Protein AF-A0A2A2M2A6-F1 (afdb_monomer)

Nearest PDB structures (foldseek):
  1gph-assembly1_1  TM=9.384E-01  e=1.652E-07  Bacillus subtilis
  1ao0-assembly1_A  TM=9.357E-01  e=1.743E-06  Bacillus subtilis
  1xfg-assembly1_A  TM=8.431E-01  e=1.504E-04  Escherichia coli
  3ooj-assembly1_B  TM=8.470E-01  e=9.532E-04  Escherichia coli
  3ooj-assembly1_D  TM=8.466E-01  e=1.230E-03  Escherichia coli

pLDDT: mean 78.0, std 22.17, range [30.95, 98.56]

Mean predicted aligned error: 13.85 Å

InterPro domains:
  IPR017932 Glutamine amidotransferase type 2 domain [PS51278] (42-134)
  IPR029055 Nucleophile aminohydrolases, N-terminal [G3DSA:3.60.20.10] (42-131)
  IPR029055 Nucleophile aminohydrolases, N-terminal [SSF56235] (42-133)

Sequence (134 aa):
MRDKAGLRSYMATRRHVSPLPMLTTNPFETTTEDGDTLREECGVFGVSGSDSAAALVALGLHALQHRGQEAAGISSFDGTLFHTHRAMGHVAGNFDRDDVIRALPGTTAVGHVRYSTTGETALRNVQPLCAANW

Structure (mmCIF, N/CA/C/O backbone):
data_AF-A0A2A2M2A6-F1
#
_entry.id   AF-A0A2A2M2A6-F1
#
loop_
_atom_site.group_PDB
_atom_site.id
_atom_site.type_symbol
_atom_site.label_atom_id
_atom_site.label_alt_id
_atom_site.label_comp_id
_atom_site.label_asym_id
_atom_site.label_entity_id
_atom_site.label_seq_id
_atom_site.pdbx_PDB_ins_code
_atom_site.Cartn_x
_atom_site.Cartn_y
_atom_site.Cartn_z
_atom_site.occupancy
_atom_site.B_iso_or_equiv
_atom_site.auth_seq_id
_atom_site.auth_comp_id
_atom_site.auth_asym_id
_atom_site.auth_atom_id
_atom_site.pdbx_PDB_model_num
ATOM 1 N N . MET A 1 1 ? 84.876 -5.612 29.811 1.00 35.03 1 MET A N 1
ATOM 2 C CA . MET A 1 1 ? 85.612 -4.514 30.470 1.00 35.03 1 MET A CA 1
ATOM 3 C C . MET A 1 1 ? 85.414 -3.260 29.615 1.00 35.03 1 MET A C 1
ATOM 5 O O . MET A 1 1 ? 86.032 -3.197 28.568 1.00 35.03 1 MET A O 1
ATOM 9 N N . ARG A 1 2 ? 84.508 -2.360 30.052 1.00 31.31 2 ARG A N 1
ATOM 10 C CA . ARG A 1 2 ? 84.298 -0.932 29.674 1.00 31.31 2 ARG A CA 1
ATOM 11 C C . ARG A 1 2 ? 84.033 -0.612 28.188 1.00 31.31 2 ARG A C 1
ATOM 13 O O . ARG A 1 2 ? 84.891 -0.817 27.348 1.00 31.31 2 ARG A O 1
ATOM 20 N N . ASP A 1 3 ? 82.801 -0.273 27.803 1.00 33.78 3 ASP A N 1
ATOM 21 C CA . ASP A 1 3 ? 82.082 1.022 27.922 1.00 33.78 3 ASP A CA 1
ATOM 22 C C . ASP A 1 3 ? 82.331 1.960 26.731 1.00 33.78 3 ASP A C 1
ATOM 24 O O . ASP A 1 3 ? 83.456 2.407 26.518 1.00 33.78 3 ASP A O 1
ATOM 28 N N . LYS A 1 4 ? 81.248 2.343 26.036 1.00 34.94 4 LYS A N 1
ATOM 29 C CA . LYS A 1 4 ? 80.825 3.751 25.896 1.00 34.94 4 LYS A CA 1
ATOM 30 C C . LYS A 1 4 ? 79.454 3.860 25.220 1.00 34.94 4 LYS A C 1
ATOM 32 O O . LYS A 1 4 ? 79.278 3.519 24.055 1.00 34.94 4 LYS A O 1
ATOM 37 N N . ALA A 1 5 ? 78.501 4.377 25.990 1.00 36.19 5 ALA A N 1
ATOM 38 C CA . ALA A 1 5 ? 77.225 4.897 25.526 1.00 36.19 5 ALA A CA 1
ATOM 39 C C . ALA A 1 5 ? 77.431 6.168 24.681 1.00 36.19 5 ALA A C 1
ATOM 41 O O . ALA A 1 5 ? 78.269 7.008 25.015 1.00 36.19 5 ALA A O 1
ATOM 42 N N . GLY A 1 6 ? 76.636 6.321 23.619 1.00 32.16 6 GLY A N 1
ATOM 43 C CA . GLY A 1 6 ? 76.654 7.478 22.727 1.00 32.16 6 GLY A CA 1
ATOM 44 C C . GLY A 1 6 ? 75.270 7.766 22.144 1.00 32.16 6 GLY A C 1
ATOM 45 O O . GLY A 1 6 ? 74.834 7.103 21.217 1.00 32.16 6 GLY A O 1
ATOM 46 N N . LEU A 1 7 ? 74.621 8.762 22.749 1.00 33.09 7 LEU A N 1
ATOM 47 C CA . LEU A 1 7 ? 73.655 9.730 22.218 1.00 33.09 7 LEU A CA 1
ATOM 48 C C . LEU A 1 7 ? 72.420 9.298 21.394 1.00 33.09 7 LEU A C 1
ATOM 50 O O . LEU A 1 7 ? 72.472 8.841 20.259 1.00 33.09 7 LEU A O 1
ATOM 54 N N . ARG A 1 8 ? 71.274 9.656 21.982 1.00 36.81 8 ARG A N 1
ATOM 55 C CA . ARG A 1 8 ? 69.936 9.790 21.401 1.00 36.81 8 ARG A CA 1
ATOM 56 C C . ARG A 1 8 ? 69.907 10.780 20.230 1.00 36.81 8 ARG A C 1
ATOM 58 O O . ARG A 1 8 ? 70.356 11.907 20.397 1.00 36.81 8 ARG A O 1
ATOM 65 N N . SER A 1 9 ? 69.233 10.409 19.142 1.00 36.75 9 SER A N 1
ATOM 66 C CA . SER A 1 9 ? 68.159 11.192 18.502 1.00 36.75 9 SER A CA 1
ATOM 67 C C . SER A 1 9 ? 67.703 10.459 17.238 1.00 36.75 9 SER A C 1
ATOM 69 O O . SER A 1 9 ? 68.451 10.386 16.271 1.00 36.75 9 SER A O 1
ATOM 71 N N . TYR A 1 10 ? 66.485 9.918 17.231 1.00 30.95 10 TYR A N 1
ATOM 72 C CA . TYR A 1 10 ? 65.761 9.674 15.985 1.00 30.95 10 TYR A CA 1
ATOM 73 C C . TYR A 1 10 ? 64.289 9.993 16.229 1.00 30.95 10 TYR A C 1
ATOM 75 O O . TYR A 1 10 ? 63.614 9.360 17.040 1.00 30.95 10 TYR A O 1
ATOM 83 N N . MET A 1 11 ? 63.838 11.060 15.574 1.00 43.41 11 MET A N 1
ATOM 84 C CA . MET A 1 11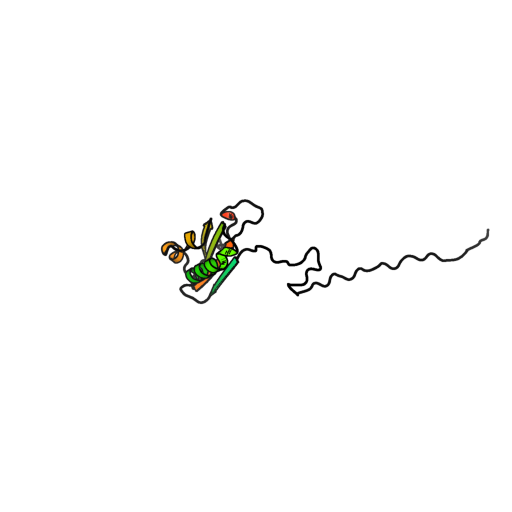 ? 62.448 11.485 15.507 1.00 43.41 11 MET A CA 1
ATOM 85 C C . MET A 1 11 ? 61.594 10.349 14.932 1.00 43.41 11 MET A C 1
ATOM 87 O O . MET A 1 11 ? 61.790 9.954 13.786 1.00 43.41 11 MET A O 1
ATOM 91 N N . ALA A 1 12 ? 60.620 9.862 15.700 1.00 39.38 12 ALA A N 1
ATOM 92 C CA . ALA A 1 12 ? 59.537 9.029 15.189 1.00 39.38 12 ALA A CA 1
ATOM 93 C C . ALA A 1 12 ? 58.269 9.890 15.083 1.00 39.38 12 ALA A C 1
ATOM 95 O O . ALA A 1 12 ? 57.620 10.219 16.074 1.00 39.38 12 ALA A O 1
ATOM 96 N N . THR A 1 13 ? 58.036 10.338 13.851 1.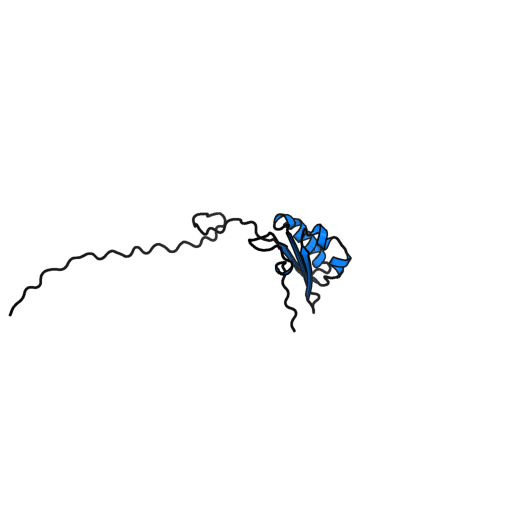00 39.72 13 THR A N 1
ATOM 97 C CA . THR A 1 13 ? 56.789 10.793 13.216 1.00 39.72 13 THR A CA 1
ATOM 98 C C . THR A 1 13 ? 55.522 10.842 14.085 1.00 39.72 13 THR A C 1
ATOM 100 O O . THR A 1 13 ? 54.967 9.825 14.501 1.00 39.72 13 THR A O 1
ATOM 103 N N . ARG A 1 14 ? 54.985 12.062 14.259 1.00 41.59 14 ARG A N 1
ATOM 104 C CA . ARG A 1 14 ? 53.599 12.293 14.693 1.00 41.59 14 ARG A CA 1
ATOM 105 C C . ARG A 1 14 ? 52.665 11.520 13.758 1.00 41.59 14 ARG A C 1
ATOM 107 O O . ARG A 1 14 ? 52.666 11.772 12.556 1.00 41.59 14 ARG A O 1
ATOM 114 N N . ARG A 1 15 ? 51.857 10.603 14.298 1.00 40.53 15 ARG A N 1
ATOM 115 C CA . ARG A 1 15 ? 50.727 10.027 13.560 1.00 40.53 15 ARG A CA 1
ATOM 116 C C . ARG A 1 15 ? 49.775 11.167 13.215 1.00 40.53 15 ARG A C 1
ATOM 118 O O . ARG A 1 15 ? 49.212 11.792 14.112 1.00 40.53 15 ARG A O 1
ATOM 125 N N . HIS A 1 16 ? 49.638 11.456 11.927 1.00 40.16 16 HIS A N 1
ATOM 126 C CA . HIS A 1 16 ? 48.584 12.318 11.425 1.00 40.16 16 HIS A CA 1
ATOM 127 C C . HIS A 1 16 ? 47.267 11.570 11.645 1.00 40.16 16 HIS A C 1
ATOM 129 O O . HIS A 1 16 ? 46.967 10.605 10.950 1.00 40.16 16 HIS A O 1
ATOM 135 N N . VAL A 1 17 ? 46.531 11.949 12.688 1.00 49.56 17 VAL A N 1
ATOM 136 C CA . VAL A 1 17 ? 45.134 11.547 12.837 1.00 49.56 17 VAL A CA 1
ATOM 137 C C . VAL A 1 17 ? 44.381 12.339 11.776 1.00 49.56 17 VAL A C 1
ATOM 139 O O . VAL A 1 17 ? 44.315 13.566 11.861 1.00 49.56 17 VAL A O 1
ATOM 142 N N . SER A 1 18 ? 43.907 11.661 10.734 1.00 53.00 18 SER A N 1
ATOM 143 C CA . SER A 1 18 ? 42.938 12.236 9.806 1.00 53.00 18 SER A CA 1
ATOM 144 C C . SER A 1 18 ? 41.693 12.621 10.613 1.00 53.00 18 SER A C 1
ATOM 146 O O . SER A 1 18 ? 41.226 11.789 11.400 1.00 53.00 18 SER A O 1
ATOM 148 N N . PRO A 1 19 ? 41.168 13.851 10.485 1.00 49.53 19 PRO A N 1
ATOM 149 C CA . PRO A 1 19 ? 39.912 14.202 11.130 1.00 49.53 19 PRO A CA 1
ATOM 150 C C . PRO A 1 19 ? 38.837 13.218 10.658 1.00 49.53 19 PRO A C 1
ATOM 152 O O . PRO A 1 19 ? 38.781 12.877 9.476 1.00 49.53 19 PRO A O 1
ATOM 155 N N . LEU A 1 20 ? 38.032 12.716 11.598 1.00 55.88 20 LEU A N 1
ATOM 156 C CA . LEU A 1 20 ? 36.852 11.917 11.270 1.00 55.88 20 LEU A CA 1
ATOM 157 C C . LEU A 1 20 ? 36.012 12.717 10.261 1.00 55.88 20 LEU A C 1
ATOM 159 O O . LEU A 1 20 ? 35.845 13.922 10.480 1.00 55.88 20 LEU A O 1
ATOM 163 N N . PRO A 1 21 ? 35.517 12.104 9.169 1.00 57.69 21 PRO A N 1
ATOM 164 C CA . PRO A 1 21 ? 34.652 12.815 8.246 1.00 57.69 21 PRO A CA 1
ATOM 165 C C . PRO A 1 21 ? 33.463 13.342 9.045 1.00 57.69 21 PRO A C 1
ATOM 167 O O . PRO A 1 21 ? 32.794 12.596 9.765 1.00 57.69 21 PRO A O 1
ATOM 170 N N . MET A 1 22 ? 33.265 14.655 8.980 1.00 59.72 22 MET A N 1
ATOM 171 C CA . MET A 1 22 ? 32.091 15.306 9.538 1.00 59.72 22 MET A CA 1
ATOM 172 C C . MET A 1 22 ? 30.885 14.691 8.830 1.00 59.72 22 MET A C 1
ATOM 174 O O . MET A 1 22 ? 30.681 14.934 7.644 1.00 59.72 22 MET A O 1
ATOM 178 N N . LEU A 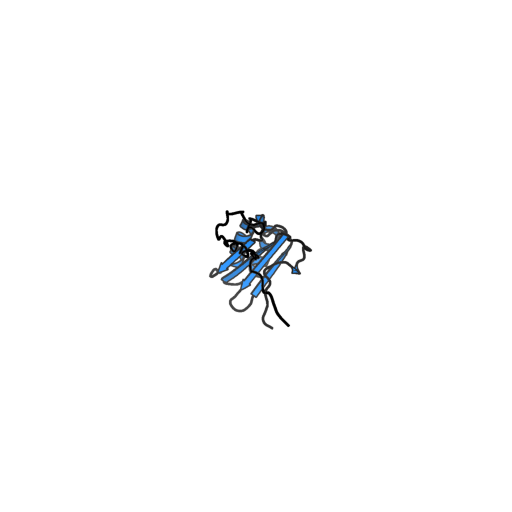1 23 ? 30.125 13.851 9.535 1.00 57.31 23 LEU A N 1
ATOM 179 C CA . LEU A 1 23 ? 28.831 13.375 9.059 1.00 57.31 23 LEU A CA 1
ATOM 180 C C . LEU A 1 23 ? 27.924 14.600 8.961 1.00 57.31 23 LEU A C 1
ATOM 182 O O . LEU A 1 23 ? 27.421 15.101 9.967 1.00 57.31 23 LEU A O 1
ATOM 186 N N . THR A 1 24 ? 27.808 15.136 7.754 1.00 63.16 24 THR A N 1
ATOM 187 C CA . THR A 1 24 ? 26.951 16.277 7.467 1.00 63.16 24 THR A CA 1
ATOM 188 C C . THR A 1 24 ? 25.509 15.803 7.336 1.00 63.16 24 THR A C 1
ATOM 190 O O . THR A 1 24 ? 25.231 14.782 6.713 1.00 63.16 24 THR A O 1
ATOM 193 N N . THR A 1 25 ? 24.578 16.530 7.950 1.00 61.81 25 THR A N 1
ATOM 194 C CA . THR A 1 25 ? 23.132 16.340 7.756 1.00 61.81 25 THR A CA 1
ATOM 195 C C . THR A 1 25 ? 22.594 17.227 6.632 1.00 61.81 25 THR A C 1
ATOM 197 O O . THR A 1 25 ? 21.382 17.299 6.438 1.00 61.81 25 THR A O 1
ATOM 200 N N . ASN A 1 26 ? 23.473 17.942 5.917 1.00 63.22 26 ASN A N 1
ATOM 201 C CA . ASN A 1 26 ? 23.095 18.812 4.813 1.00 63.22 26 ASN A CA 1
ATOM 202 C C . ASN A 1 26 ? 22.902 17.973 3.540 1.00 63.22 26 ASN A C 1
ATOM 204 O O . ASN A 1 26 ? 23.892 17.506 2.977 1.00 63.22 26 ASN A O 1
ATOM 208 N N . PRO A 1 27 ? 21.674 17.853 3.003 1.00 56.72 27 PRO A N 1
ATOM 209 C CA . PRO A 1 27 ? 21.388 17.019 1.827 1.00 56.72 27 PRO A CA 1
ATOM 210 C C . PRO A 1 27 ? 21.975 17.569 0.510 1.00 56.72 27 PRO A C 1
ATOM 212 O O . PRO A 1 27 ? 21.725 17.027 -0.561 1.00 56.72 27 PRO A O 1
ATOM 215 N N . PHE A 1 28 ? 22.733 18.668 0.572 1.00 61.06 28 PHE A N 1
ATOM 216 C CA . PHE A 1 28 ? 23.344 19.342 -0.577 1.00 61.06 28 PHE A CA 1
ATOM 217 C C . PHE A 1 28 ? 24.880 19.368 -0.518 1.00 61.06 28 PHE A C 1
ATOM 219 O O . PHE A 1 28 ? 25.512 19.970 -1.382 1.00 61.06 28 PHE A O 1
ATOM 226 N N . GLU A 1 29 ? 25.500 18.758 0.496 1.00 58.66 29 GLU A N 1
ATOM 227 C CA . GLU A 1 29 ? 26.955 18.761 0.664 1.00 58.66 29 GLU A CA 1
ATOM 228 C C . GLU A 1 29 ? 27.565 17.468 0.095 1.00 58.66 29 GLU A C 1
ATOM 230 O O . GLU A 1 29 ? 27.605 16.429 0.743 1.00 58.66 29 GLU A O 1
ATOM 235 N N . THR A 1 30 ? 28.028 17.523 -1.157 1.00 54.88 30 THR A N 1
ATOM 236 C CA . THR A 1 30 ? 28.570 16.371 -1.909 1.00 54.88 30 THR A CA 1
ATOM 237 C C . THR A 1 30 ? 30.096 16.249 -1.776 1.00 54.88 30 THR A C 1
ATOM 239 O O . THR A 1 30 ? 30.809 16.184 -2.775 1.00 54.88 30 THR A O 1
ATOM 242 N N . THR A 1 31 ? 30.640 16.285 -0.556 1.00 55.94 31 THR A N 1
ATOM 243 C CA . THR A 1 31 ? 32.104 16.218 -0.333 1.00 55.94 31 THR A CA 1
ATOM 244 C C . THR A 1 31 ? 32.620 14.838 0.083 1.00 55.94 31 THR A C 1
ATOM 246 O O . THR A 1 31 ? 33.826 14.674 0.261 1.00 55.94 31 THR A O 1
ATOM 249 N N . THR A 1 32 ? 31.759 13.823 0.176 1.00 56.09 32 THR A N 1
ATOM 250 C CA . THR A 1 32 ? 32.157 12.428 0.415 1.00 56.09 32 THR A CA 1
ATOM 251 C C . THR A 1 32 ? 31.860 11.563 -0.812 1.00 56.09 32 THR A C 1
ATOM 253 O O . THR A 1 32 ? 30.809 11.695 -1.433 1.00 56.09 32 THR A O 1
ATOM 256 N N . GLU A 1 33 ? 32.774 10.650 -1.163 1.00 59.09 33 GLU A N 1
ATOM 257 C CA . GLU A 1 33 ? 32.554 9.619 -2.201 1.00 59.09 33 GLU A CA 1
ATOM 258 C C . GLU A 1 33 ? 31.363 8.687 -1.855 1.00 59.09 33 GLU A C 1
ATOM 260 O O . GLU A 1 33 ? 30.812 8.037 -2.738 1.00 59.09 33 GLU A O 1
ATOM 265 N N . ASP A 1 34 ? 30.906 8.723 -0.593 1.00 57.78 34 ASP A N 1
ATOM 266 C CA . ASP A 1 34 ? 29.682 8.115 -0.045 1.00 57.78 34 ASP A CA 1
ATOM 267 C C . ASP A 1 34 ? 28.566 9.154 0.235 1.00 57.78 34 ASP A C 1
ATOM 269 O O . ASP A 1 34 ? 27.839 9.058 1.224 1.00 57.78 34 ASP A O 1
ATOM 273 N N . GLY A 1 35 ? 28.470 10.227 -0.550 1.00 50.12 35 GLY A N 1
ATOM 274 C CA . GLY A 1 35 ? 27.456 11.268 -0.352 1.00 50.12 35 GLY A CA 1
ATOM 275 C C . GLY A 1 35 ? 26.034 10.724 -0.521 1.00 50.12 35 GLY A C 1
ATOM 276 O O . GLY A 1 35 ? 25.728 10.115 -1.549 1.00 50.12 35 GLY A O 1
ATOM 277 N N . ASP A 1 36 ? 25.161 10.973 0.460 1.00 55.62 36 ASP A N 1
ATOM 278 C CA . ASP A 1 36 ? 23.710 10.777 0.352 1.00 55.62 36 ASP A CA 1
ATOM 279 C C . ASP A 1 36 ? 23.181 11.658 -0.792 1.00 55.62 36 ASP A C 1
ATOM 281 O O . ASP A 1 36 ? 22.953 12.858 -0.650 1.00 55.62 36 ASP A O 1
ATOM 285 N N . THR A 1 37 ? 23.134 11.082 -1.990 1.00 56.00 37 THR A N 1
ATOM 286 C CA . THR A 1 37 ? 22.748 11.745 -3.237 1.00 56.00 37 THR A CA 1
ATOM 287 C C . THR A 1 37 ? 21.395 11.210 -3.677 1.00 56.00 37 THR A C 1
ATOM 289 O O . THR A 1 37 ? 21.093 10.038 -3.462 1.00 56.00 37 THR A O 1
ATOM 292 N N . LEU A 1 38 ? 20.583 12.050 -4.330 1.00 49.75 38 LEU A N 1
ATOM 293 C CA . LEU A 1 38 ? 19.275 11.655 -4.857 1.00 49.75 38 LEU A CA 1
ATOM 294 C C . LEU A 1 38 ? 19.419 10.474 -5.827 1.00 49.75 38 LEU A C 1
ATOM 296 O O . LEU A 1 38 ? 19.839 10.641 -6.972 1.00 49.75 38 LEU A O 1
ATOM 300 N N . ARG A 1 39 ? 19.058 9.280 -5.361 1.00 60.97 39 ARG A N 1
ATOM 301 C CA . ARG A 1 39 ? 18.894 8.080 -6.182 1.00 60.97 39 ARG A CA 1
ATOM 302 C C . ARG A 1 39 ? 17.420 7.892 -6.529 1.00 60.97 39 ARG A C 1
ATOM 304 O O . ARG A 1 39 ? 16.533 8.449 -5.876 1.00 60.97 39 ARG A O 1
ATOM 311 N N . GLU A 1 40 ? 17.153 7.114 -7.575 1.00 60.97 40 GLU A N 1
ATOM 312 C CA . GLU A 1 40 ? 15.796 6.652 -7.865 1.00 60.97 40 GLU A CA 1
ATOM 313 C C . GLU A 1 40 ? 15.366 5.655 -6.786 1.00 60.97 40 GLU A C 1
ATOM 315 O O . GLU A 1 40 ? 15.624 4.457 -6.862 1.00 60.97 40 GLU A O 1
ATOM 320 N N . GLU A 1 41 ? 14.757 6.189 -5.733 1.00 73.44 41 GLU A N 1
ATOM 321 C CA . GLU A 1 41 ? 14.269 5.417 -4.598 1.00 73.44 41 GLU A CA 1
ATOM 322 C C . GLU A 1 41 ? 12.783 5.102 -4.757 1.00 73.44 41 GLU A C 1
ATOM 324 O O . GLU A 1 41 ? 11.999 5.933 -5.221 1.00 73.44 41 GLU A O 1
ATOM 329 N N . CYS A 1 42 ? 12.381 3.923 -4.288 1.00 90.12 42 CYS A N 1
ATOM 330 C CA . CYS A 1 42 ? 10.987 3.495 -4.282 1.00 90.12 42 CYS A CA 1
ATOM 331 C C . CYS A 1 42 ? 10.089 4.463 -3.491 1.00 90.12 42 CYS A C 1
ATOM 333 O O . CYS A 1 42 ? 10.524 5.106 -2.532 1.00 90.12 42 CYS A O 1
ATOM 335 N N . GLY A 1 43 ? 8.817 4.576 -3.874 1.00 93.12 43 GLY A N 1
ATOM 336 C CA . GLY A 1 43 ? 7.828 5.415 -3.187 1.00 93.12 43 GLY A CA 1
ATOM 337 C C . GLY A 1 43 ? 7.039 4.644 -2.133 1.00 93.12 43 GLY A C 1
ATOM 338 O O . GLY A 1 43 ? 6.655 3.505 -2.374 1.00 93.12 43 GLY A O 1
ATOM 339 N N . VAL A 1 44 ? 6.752 5.282 -0.995 1.00 96.44 44 VAL A N 1
ATOM 340 C CA . VAL A 1 44 ? 5.887 4.749 0.071 1.00 96.44 44 VAL A CA 1
ATOM 341 C C . VAL A 1 44 ? 4.822 5.783 0.412 1.00 96.44 44 VAL A C 1
ATOM 343 O O . VAL A 1 44 ? 5.115 6.976 0.475 1.00 96.44 44 VAL A O 1
ATOM 346 N N . PHE A 1 45 ? 3.594 5.331 0.649 1.00 98.12 45 PHE A N 1
ATOM 347 C CA . PHE A 1 45 ? 2.495 6.182 1.096 1.00 98.12 45 PHE A CA 1
ATOM 348 C C . PHE A 1 45 ? 1.643 5.444 2.129 1.00 98.12 45 PHE A C 1
ATOM 350 O O . PHE A 1 45 ? 1.417 4.243 1.992 1.00 98.12 45 PHE A O 1
ATOM 357 N N . GLY A 1 46 ? 1.171 6.144 3.160 1.00 97.81 46 GLY A N 1
ATOM 358 C CA . GLY A 1 46 ? 0.381 5.550 4.236 1.00 97.81 46 GLY A CA 1
ATOM 359 C C . GLY A 1 46 ? -0.723 6.477 4.727 1.00 97.81 46 GLY A C 1
ATOM 360 O O . GLY A 1 46 ? -0.580 7.697 4.698 1.00 97.81 4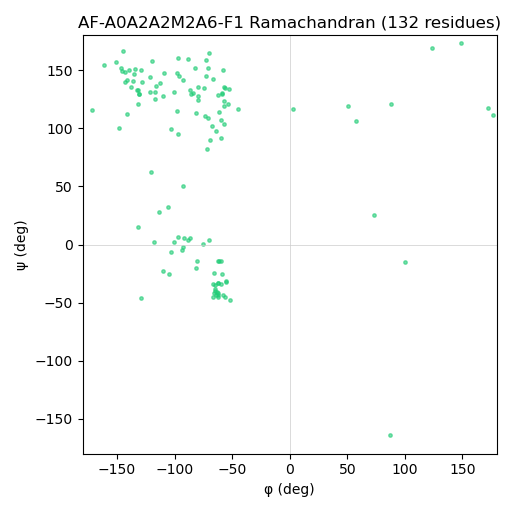6 GLY A O 1
ATOM 361 N N . VAL A 1 47 ? -1.825 5.878 5.171 1.00 98.56 47 VAL A N 1
ATOM 362 C CA . VAL A 1 47 ? -3.015 6.558 5.695 1.00 98.56 47 VAL A CA 1
ATOM 363 C C . VAL A 1 47 ? -3.483 5.833 6.950 1.00 98.56 47 VAL A C 1
ATOM 365 O O . VAL A 1 47 ? -3.483 4.605 6.988 1.00 98.56 47 VAL A O 1
ATOM 368 N N . SER A 1 48 ? -3.915 6.585 7.960 1.00 98.06 48 SER A N 1
ATOM 369 C CA . SER A 1 48 ? -4.541 6.062 9.176 1.00 98.06 48 SER A CA 1
ATOM 370 C C . SER A 1 48 ? -5.786 6.871 9.544 1.00 98.06 48 SER A C 1
ATOM 372 O O . SER A 1 48 ? -5.889 8.056 9.228 1.00 98.06 48 SER A O 1
ATOM 374 N N . GLY A 1 49 ? -6.747 6.218 10.203 1.00 96.88 49 GLY A N 1
ATOM 375 C CA . GLY A 1 49 ? -7.982 6.847 10.676 1.00 96.88 49 GLY A CA 1
ATOM 376 C C . GLY A 1 49 ? -8.997 7.189 9.580 1.00 96.88 49 GLY A C 1
ATOM 377 O O . GLY A 1 49 ? -9.787 8.109 9.767 1.00 96.88 49 GLY A O 1
ATOM 378 N N . SER A 1 50 ? -8.985 6.485 8.442 1.00 97.25 50 SER A N 1
ATOM 379 C CA . SER A 1 50 ? -9.931 6.718 7.342 1.00 97.25 50 SER A CA 1
ATOM 380 C C . SER A 1 50 ? -10.572 5.424 6.862 1.00 97.25 50 SER A C 1
ATOM 382 O O . SER A 1 50 ? -9.860 4.506 6.475 1.00 97.25 50 SER A O 1
ATOM 384 N N . ASP A 1 51 ? -11.901 5.389 6.761 1.00 95.44 51 ASP A N 1
ATOM 385 C CA . ASP A 1 51 ? -12.650 4.239 6.221 1.00 95.44 51 ASP A CA 1
ATOM 386 C C . ASP A 1 51 ? -12.311 3.922 4.752 1.00 95.44 51 ASP A C 1
ATOM 388 O O . ASP A 1 51 ? -12.652 2.861 4.239 1.00 95.44 51 ASP A O 1
ATOM 392 N N . SER A 1 52 ? -11.637 4.842 4.056 1.00 96.19 52 SER A N 1
ATOM 393 C CA . SER A 1 52 ? -11.172 4.684 2.673 1.00 96.19 52 SER A CA 1
ATOM 394 C C . SER A 1 52 ? -9.642 4.647 2.574 1.00 96.19 52 SER A C 1
ATOM 396 O O . SER A 1 52 ? -9.081 5.041 1.549 1.00 96.19 52 SER A O 1
ATOM 398 N N . ALA A 1 53 ? -8.948 4.192 3.626 1.00 98.31 53 ALA A N 1
ATOM 399 C CA . ALA A 1 53 ? -7.487 4.218 3.707 1.00 98.31 53 ALA A CA 1
ATOM 400 C C . ALA A 1 53 ? -6.802 3.583 2.485 1.00 98.31 53 ALA A C 1
ATOM 402 O O . ALA A 1 53 ? -5.921 4.207 1.899 1.00 98.31 53 ALA A O 1
ATOM 403 N N . ALA A 1 54 ? -7.226 2.393 2.048 1.00 98.19 54 ALA A N 1
ATOM 404 C CA . ALA A 1 54 ? -6.628 1.718 0.893 1.00 98.19 54 ALA A CA 1
ATOM 405 C C . ALA A 1 54 ? -6.798 2.506 -0.421 1.00 98.19 54 ALA A C 1
ATOM 407 O O . ALA A 1 54 ? -5.850 2.621 -1.196 1.00 98.19 54 ALA A O 1
ATOM 408 N N . ALA A 1 55 ? -7.970 3.109 -0.647 1.00 98.06 55 ALA A N 1
ATOM 409 C CA . ALA A 1 55 ? -8.232 3.932 -1.829 1.00 98.06 55 ALA A CA 1
ATOM 410 C C . ALA A 1 55 ? -7.379 5.212 -1.836 1.00 98.06 55 ALA A C 1
ATOM 412 O O . ALA A 1 55 ? -6.803 5.583 -2.859 1.00 98.06 55 ALA A O 1
ATOM 413 N N . LEU A 1 56 ? -7.248 5.865 -0.677 1.00 98.44 56 LEU A N 1
ATOM 414 C CA . LEU A 1 56 ? -6.386 7.038 -0.519 1.00 98.44 56 LEU A CA 1
ATOM 415 C C . LEU A 1 56 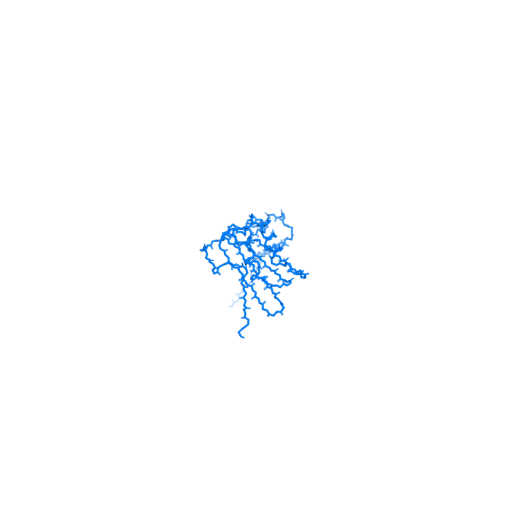? -4.909 6.683 -0.712 1.00 98.44 56 LEU A C 1
ATOM 417 O O . LEU A 1 56 ? -4.176 7.443 -1.343 1.00 98.44 56 LEU A O 1
ATOM 421 N N . VAL A 1 57 ? -4.479 5.513 -0.228 1.00 98.56 57 VAL A N 1
ATOM 422 C CA . VAL A 1 57 ? -3.131 5.003 -0.492 1.00 98.56 57 VAL A CA 1
ATOM 423 C C . VAL A 1 57 ? -2.918 4.761 -1.981 1.00 98.56 57 VAL A C 1
ATOM 425 O O . VAL A 1 57 ? -1.901 5.206 -2.503 1.00 98.56 57 VAL A O 1
ATOM 428 N N . ALA A 1 58 ? -3.863 4.139 -2.688 1.00 98.06 58 ALA A N 1
ATOM 429 C CA . ALA A 1 58 ? -3.761 3.940 -4.134 1.00 98.06 58 ALA A CA 1
ATOM 430 C C . ALA A 1 58 ? -3.612 5.273 -4.889 1.00 98.06 58 ALA A C 1
ATOM 432 O O . ALA A 1 58 ? -2.740 5.402 -5.749 1.00 98.06 58 ALA A O 1
ATOM 433 N N . LEU A 1 59 ? -4.388 6.296 -4.519 1.00 97.88 59 LEU A N 1
ATOM 434 C CA . LEU A 1 59 ? -4.267 7.633 -5.105 1.00 97.88 59 LEU A CA 1
ATOM 435 C C . LEU A 1 59 ? -2.901 8.278 -4.808 1.00 97.88 59 LEU A C 1
ATOM 437 O O . LEU A 1 59 ? -2.268 8.834 -5.707 1.00 97.88 59 LEU A O 1
ATOM 441 N N . GLY A 1 60 ? -2.416 8.172 -3.568 1.00 97.62 60 GLY A N 1
ATOM 442 C CA . GLY A 1 60 ? -1.091 8.661 -3.180 1.00 97.62 60 GLY A CA 1
ATOM 443 C C . GLY A 1 60 ? 0.038 7.954 -3.933 1.00 97.62 60 GLY A C 1
ATOM 444 O O . GLY A 1 60 ? 0.946 8.601 -4.452 1.00 97.62 60 GLY A O 1
ATOM 445 N N . LEU A 1 61 ? -0.045 6.630 -4.077 1.00 97.38 61 LEU A N 1
ATOM 446 C CA . LEU A 1 61 ? 0.907 5.851 -4.868 1.00 97.38 61 LEU A CA 1
ATOM 447 C C . LEU A 1 61 ? 0.862 6.204 -6.353 1.00 97.38 61 LEU A C 1
ATOM 449 O O . LEU A 1 61 ? 1.908 6.220 -6.995 1.00 97.38 61 LEU A O 1
ATOM 453 N N . HIS A 1 62 ? -0.312 6.525 -6.898 1.00 96.50 62 HIS A N 1
ATOM 454 C CA . HIS A 1 62 ? -0.429 7.004 -8.271 1.00 96.50 62 HIS A CA 1
ATOM 455 C C . HIS A 1 62 ? 0.319 8.332 -8.466 1.00 96.50 62 HIS A C 1
ATOM 457 O O . HIS A 1 62 ? 1.064 8.482 -9.433 1.00 96.50 62 HIS A O 1
ATOM 463 N N . ALA A 1 63 ? 0.218 9.264 -7.512 1.00 96.56 63 ALA A N 1
ATOM 464 C CA . ALA A 1 63 ? 1.022 10.489 -7.534 1.00 96.56 63 ALA A CA 1
ATOM 465 C C . ALA A 1 63 ? 2.535 10.196 -7.441 1.00 96.56 63 ALA A C 1
ATOM 467 O O . ALA A 1 63 ? 3.349 10.883 -8.062 1.00 96.56 63 ALA A O 1
ATOM 468 N N . LEU A 1 64 ? 2.917 9.136 -6.722 1.00 95.00 64 LEU A N 1
ATOM 469 C CA . LEU A 1 64 ? 4.299 8.664 -6.595 1.00 95.00 64 LEU A CA 1
ATOM 470 C C . LEU A 1 64 ? 4.743 7.700 -7.706 1.00 95.00 64 LEU A C 1
ATOM 472 O O . LEU A 1 64 ? 5.866 7.208 -7.645 1.00 95.00 64 LEU A O 1
ATOM 476 N N . GLN A 1 65 ? 3.931 7.447 -8.738 1.00 94.25 65 GLN A N 1
ATOM 477 C CA . GLN A 1 65 ? 4.219 6.452 -9.784 1.00 94.25 65 GLN A CA 1
ATOM 478 C C . GLN A 1 65 ? 5.576 6.678 -10.472 1.00 94.25 65 GLN A C 1
ATOM 480 O O . GLN A 1 65 ? 6.254 5.728 -10.858 1.00 94.25 65 GLN A O 1
ATOM 485 N N . HIS A 1 66 ? 6.007 7.935 -10.576 1.00 91.44 66 HIS A N 1
ATOM 486 C CA . HIS A 1 66 ? 7.310 8.324 -11.115 1.00 91.44 66 HIS A CA 1
ATOM 487 C C . HIS A 1 66 ? 8.510 7.790 -10.306 1.00 91.44 66 HIS A C 1
ATOM 489 O O . HIS A 1 66 ? 9.624 7.809 -10.812 1.00 91.44 66 HIS A O 1
ATOM 495 N N . ARG A 1 67 ? 8.292 7.291 -9.081 1.00 90.00 67 ARG A N 1
ATOM 496 C CA . ARG A 1 67 ? 9.303 6.684 -8.197 1.00 90.00 67 ARG A CA 1
ATOM 497 C C . ARG A 1 67 ? 9.342 5.151 -8.275 1.00 90.00 67 ARG A C 1
ATOM 499 O O . ARG A 1 67 ? 10.017 4.507 -7.480 1.00 90.00 67 ARG A O 1
ATOM 506 N N . GLY A 1 68 ? 8.589 4.541 -9.192 1.00 87.00 68 GLY A N 1
ATOM 507 C CA . GLY A 1 68 ? 8.606 3.094 -9.401 1.00 87.00 68 GLY A CA 1
ATOM 508 C C . GLY A 1 68 ? 7.529 2.627 -10.367 1.00 87.00 68 GLY A C 1
ATOM 509 O O . GLY A 1 68 ? 6.349 2.780 -10.081 1.00 87.00 68 GLY A O 1
ATOM 510 N N . GLN A 1 69 ? 7.920 2.050 -11.505 1.00 88.25 69 GLN A N 1
ATOM 511 C CA . GLN A 1 69 ? 6.998 1.698 -12.599 1.00 88.25 69 GLN A CA 1
ATOM 512 C C . GLN A 1 69 ? 6.658 0.206 -12.683 1.00 88.25 69 GLN A C 1
ATOM 514 O O . GLN A 1 69 ? 5.828 -0.206 -13.488 1.00 88.25 69 GLN A O 1
ATOM 519 N N . GLU A 1 70 ? 7.304 -0.623 -11.874 1.00 88.00 70 GLU A N 1
ATOM 520 C CA . GLU A 1 70 ? 7.399 -2.051 -12.175 1.00 88.00 70 GLU A CA 1
ATOM 521 C C . GLU A 1 70 ? 6.504 -2.934 -11.341 1.00 88.00 70 GLU A C 1
ATOM 523 O O . GLU A 1 70 ? 6.201 -4.057 -11.740 1.00 88.00 70 GLU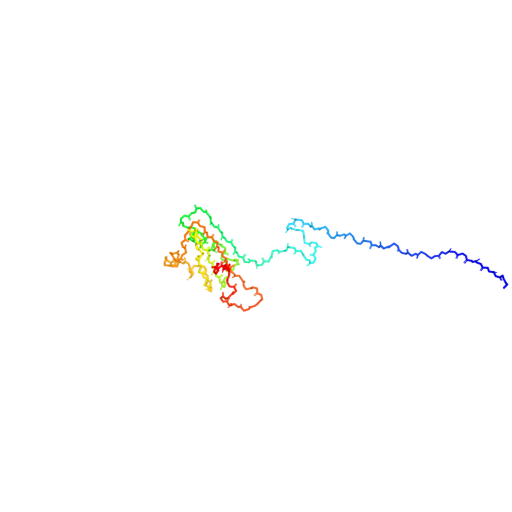 A O 1
ATOM 528 N N . ALA A 1 71 ? 6.154 -2.468 -10.152 1.00 92.88 71 ALA A N 1
ATOM 529 C CA . ALA A 1 71 ? 5.238 -3.150 -9.270 1.00 92.88 71 ALA A CA 1
ATOM 530 C C . ALA A 1 71 ? 4.694 -2.182 -8.230 1.00 92.88 71 ALA A C 1
ATOM 532 O O . ALA A 1 71 ? 5.361 -1.217 -7.842 1.00 92.88 71 ALA A O 1
ATOM 533 N N . ALA A 1 72 ? 3.513 -2.505 -7.726 1.00 95.94 72 ALA A N 1
ATOM 534 C CA . ALA A 1 72 ? 2.890 -1.797 -6.630 1.00 95.94 72 ALA A CA 1
ATOM 535 C C . ALA A 1 72 ? 2.225 -2.783 -5.669 1.00 95.94 72 ALA A C 1
ATOM 537 O O . ALA A 1 72 ? 1.772 -3.864 -6.058 1.00 95.94 72 ALA A O 1
ATOM 538 N N . GLY A 1 73 ? 2.164 -2.401 -4.401 1.00 96.88 73 GLY A N 1
ATOM 539 C CA . GLY A 1 73 ? 1.479 -3.171 -3.377 1.00 96.88 73 GLY A CA 1
ATOM 540 C C . GLY A 1 73 ? 0.842 -2.277 -2.332 1.00 96.88 73 GLY A C 1
ATOM 541 O O . GLY A 1 73 ? 1.358 -1.199 -2.037 1.00 96.88 73 GLY A O 1
ATOM 542 N N . ILE A 1 74 ? -0.270 -2.741 -1.768 1.00 98.19 74 ILE A N 1
ATOM 543 C CA . ILE A 1 74 ? -0.964 -2.112 -0.646 1.00 98.19 74 ILE A CA 1
ATOM 544 C C . ILE A 1 74 ? -1.272 -3.192 0.389 1.00 98.19 74 ILE A C 1
ATOM 546 O O . ILE A 1 74 ? -1.786 -4.259 0.050 1.00 98.19 74 ILE A O 1
ATOM 550 N N . SER A 1 75 ? -0.974 -2.885 1.648 1.00 97.88 75 SER A N 1
ATOM 551 C CA . SER A 1 75 ? -1.402 -3.638 2.821 1.00 97.88 75 SER A CA 1
ATOM 552 C C . SER A 1 75 ? -2.295 -2.753 3.685 1.00 97.88 75 SER A C 1
ATOM 554 O O . SER A 1 75 ? -1.938 -1.619 3.998 1.00 97.88 75 SER A O 1
ATOM 556 N N . SER A 1 76 ? -3.446 -3.274 4.083 1.00 97.94 76 SER A N 1
ATOM 557 C CA . SER A 1 76 ? -4.429 -2.620 4.952 1.00 97.94 76 SER A CA 1
ATOM 558 C C . SER A 1 76 ? -4.647 -3.438 6.220 1.00 97.94 76 SER A C 1
ATOM 560 O O . SER A 1 76 ? -4.325 -4.627 6.252 1.00 97.94 76 SER A O 1
ATOM 562 N N . PHE A 1 77 ? -5.136 -2.795 7.276 1.00 96.62 77 PHE A N 1
ATOM 563 C CA . PHE A 1 77 ? -5.394 -3.419 8.568 1.00 96.62 77 PHE A CA 1
ATOM 564 C C . PHE A 1 77 ? -6.787 -3.046 9.072 1.00 96.62 77 PHE A C 1
ATOM 566 O O . PHE A 1 77 ? -7.085 -1.865 9.280 1.00 96.62 77 PHE A O 1
ATOM 573 N N . ASP A 1 78 ? -7.621 -4.059 9.303 1.00 94.81 78 ASP A N 1
ATOM 574 C CA . ASP A 1 78 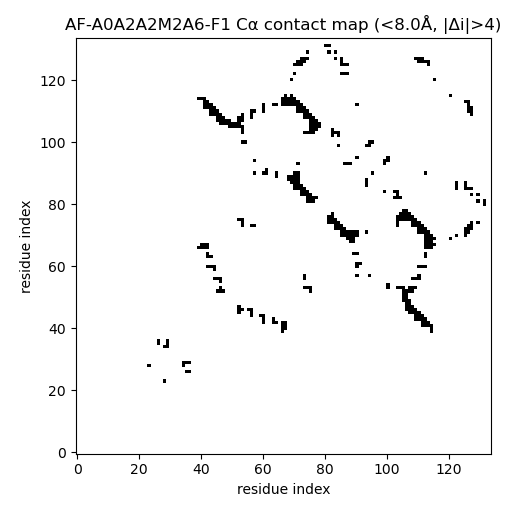? -9.018 -3.899 9.731 1.00 94.81 78 ASP A CA 1
ATOM 575 C C . ASP A 1 78 ? -9.208 -3.825 11.256 1.00 94.81 78 ASP A C 1
ATOM 577 O O . ASP A 1 78 ? -10.334 -3.744 11.742 1.00 94.81 78 ASP A O 1
ATOM 581 N N . GLY A 1 79 ? -8.110 -3.828 12.017 1.00 93.94 79 GLY A N 1
ATOM 582 C CA . GLY A 1 79 ? -8.121 -3.926 13.479 1.00 93.94 79 GLY A CA 1
ATOM 583 C C . GLY A 1 79 ? -7.815 -5.334 13.994 1.00 93.94 79 GLY A C 1
ATOM 584 O O . GLY A 1 79 ? -7.474 -5.486 15.166 1.00 93.94 79 GLY A O 1
ATOM 585 N N . THR A 1 80 ? -7.879 -6.347 13.128 1.00 92.69 80 THR A N 1
ATOM 586 C CA . THR A 1 80 ? -7.628 -7.753 13.469 1.00 92.69 80 THR A CA 1
ATOM 587 C C . THR A 1 80 ? -6.629 -8.426 12.533 1.00 92.69 80 THR A C 1
ATOM 589 O O . THR A 1 80 ? -5.703 -9.085 13.005 1.00 92.69 80 THR A O 1
ATOM 592 N N . LEU A 1 81 ? -6.771 -8.237 11.221 1.00 93.62 81 LEU A N 1
ATOM 593 C CA . LEU A 1 81 ? -5.999 -8.918 10.189 1.00 93.62 81 LEU A CA 1
ATOM 594 C C . LEU A 1 81 ? -5.404 -7.925 9.193 1.00 93.62 81 LEU A C 1
ATOM 596 O O . LEU A 1 81 ? -5.961 -6.860 8.918 1.00 93.62 81 LEU A O 1
ATOM 600 N N . PHE A 1 82 ? -4.252 -8.308 8.639 1.00 94.38 82 PHE A N 1
ATOM 601 C CA . PHE A 1 82 ? -3.661 -7.627 7.495 1.00 94.38 82 PHE A CA 1
ATOM 602 C C . PHE A 1 82 ? -4.216 -8.199 6.193 1.00 94.38 82 PHE A C 1
ATOM 604 O O . PHE A 1 82 ? -4.202 -9.413 5.988 1.00 94.38 82 PHE A O 1
ATOM 611 N N . HIS A 1 83 ? -4.608 -7.312 5.284 1.00 95.88 83 HIS A N 1
ATOM 612 C CA . HIS A 1 83 ? -5.048 -7.648 3.932 1.00 95.88 83 HIS A CA 1
ATOM 613 C C . HIS A 1 83 ? -4.086 -7.023 2.937 1.00 95.88 83 HIS A C 1
ATOM 615 O O . HIS A 1 83 ? -3.849 -5.817 2.993 1.00 95.88 83 HIS A O 1
ATOM 621 N N . THR A 1 84 ? -3.521 -7.827 2.039 1.00 96.12 84 THR A N 1
ATOM 622 C CA . THR A 1 84 ? -2.444 -7.384 1.148 1.00 96.12 84 THR A CA 1
ATOM 623 C C . THR A 1 84 ? -2.739 -7.755 -0.294 1.00 96.12 84 THR A C 1
ATOM 625 O O . THR A 1 84 ? -2.968 -8.922 -0.608 1.00 96.12 84 THR A O 1
ATOM 628 N N . HIS A 1 85 ? -2.626 -6.774 -1.184 1.00 96.50 85 HIS A N 1
ATOM 629 C CA . HIS A 1 85 ? -2.644 -6.970 -2.626 1.00 96.50 85 HIS A CA 1
ATOM 630 C C . HIS A 1 85 ? -1.342 -6.437 -3.221 1.00 96.50 85 HIS A C 1
ATOM 632 O O . H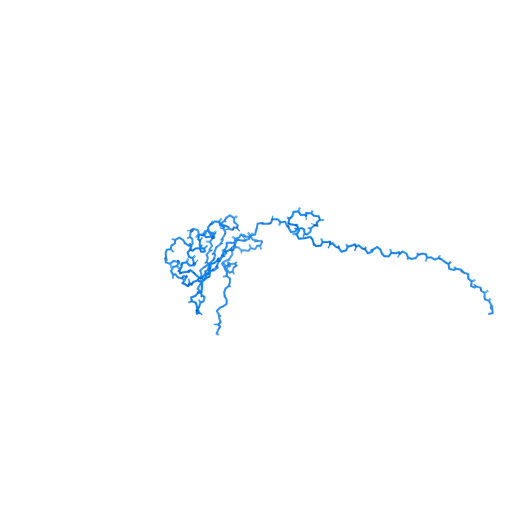IS A 1 85 ? -0.910 -5.327 -2.912 1.00 96.50 85 HIS A O 1
ATOM 638 N N . ARG A 1 86 ? -0.698 -7.246 -4.063 1.00 95.19 86 ARG A N 1
ATOM 639 C CA . ARG A 1 86 ? 0.579 -6.938 -4.711 1.00 95.19 86 ARG A CA 1
ATOM 640 C C . ARG A 1 86 ? 0.509 -7.384 -6.154 1.00 95.19 86 ARG A C 1
ATOM 642 O O . ARG A 1 86 ? 0.075 -8.504 -6.420 1.00 95.19 86 ARG A O 1
ATOM 649 N N . ALA A 1 87 ? 0.976 -6.537 -7.055 1.00 93.75 87 ALA A N 1
ATOM 650 C CA . ALA A 1 87 ? 0.929 -6.808 -8.478 1.00 93.75 87 ALA A CA 1
ATOM 651 C C . ALA A 1 87 ? 2.084 -6.119 -9.212 1.00 93.75 87 ALA A C 1
ATOM 653 O O . ALA A 1 87 ? 2.668 -5.142 -8.738 1.00 93.75 87 ALA A O 1
ATOM 654 N N . MET A 1 88 ? 2.419 -6.665 -10.378 1.00 93.94 88 MET A N 1
ATOM 655 C CA . MET A 1 88 ? 3.414 -6.089 -11.280 1.00 93.94 88 MET A CA 1
ATOM 656 C C . MET A 1 88 ? 2.774 -4.987 -12.129 1.00 93.94 88 MET A C 1
ATOM 658 O O . MET A 1 88 ? 1.586 -5.044 -12.431 1.00 93.94 88 MET A O 1
ATOM 662 N N . GLY A 1 89 ? 3.564 -4.006 -12.547 1.00 92.19 89 GLY A N 1
ATOM 663 C CA . GLY A 1 89 ? 3.130 -2.862 -13.344 1.00 92.19 89 GLY A CA 1
ATOM 664 C C . GLY A 1 89 ? 2.600 -1.684 -12.522 1.00 92.19 89 GLY A C 1
ATOM 665 O O . GLY A 1 89 ? 2.837 -1.568 -11.317 1.00 92.19 89 GLY A O 1
ATOM 666 N N . HIS A 1 90 ? 1.902 -0.784 -13.214 1.00 94.19 90 HIS A N 1
ATOM 667 C CA . HIS A 1 90 ? 1.453 0.504 -12.686 1.00 94.19 90 HIS A CA 1
ATOM 668 C C . HIS A 1 90 ? 0.328 0.383 -11.654 1.00 94.19 90 HIS A C 1
ATOM 670 O O . HIS A 1 90 ? -0.533 -0.490 -11.738 1.00 94.19 90 HIS A O 1
ATOM 676 N N . VAL A 1 91 ? 0.271 1.349 -10.737 1.00 94.88 91 VAL A N 1
ATOM 677 C CA . VAL A 1 91 ? -0.782 1.480 -9.722 1.00 94.88 91 VAL A CA 1
ATOM 678 C C . VAL A 1 91 ? -2.161 1.538 -10.374 1.00 94.88 91 VAL A C 1
ATOM 680 O O . VAL A 1 91 ? -3.063 0.823 -9.954 1.00 94.88 91 VAL A O 1
ATOM 683 N N . ALA A 1 92 ? -2.308 2.334 -11.438 1.00 92.31 92 ALA A N 1
ATOM 684 C CA . ALA A 1 92 ? -3.589 2.506 -12.119 1.00 92.31 92 ALA A CA 1
ATOM 685 C C . ALA A 1 92 ? -4.120 1.204 -12.732 1.00 92.31 92 ALA A C 1
ATOM 687 O O . ALA A 1 92 ? -5.316 1.012 -12.726 1.00 92.31 92 ALA A O 1
ATOM 688 N N . GLY A 1 93 ? -3.267 0.295 -13.216 1.00 91.19 93 GLY A N 1
ATOM 689 C CA . GLY A 1 93 ? -3.738 -0.983 -13.771 1.00 91.19 93 GLY A CA 1
ATOM 690 C C . GLY A 1 93 ? -4.056 -2.047 -12.716 1.00 91.19 93 GLY A C 1
ATOM 691 O O . GLY A 1 93 ? -4.671 -3.060 -13.03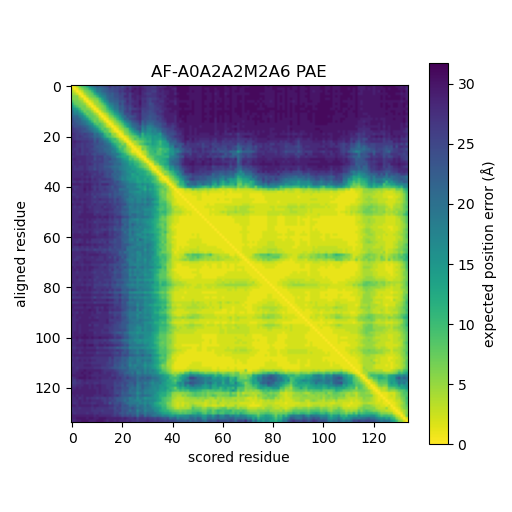8 1.00 91.19 93 GLY A O 1
ATOM 692 N N . ASN A 1 94 ? -3.608 -1.838 -11.476 1.00 94.81 94 ASN A N 1
ATOM 693 C CA . ASN A 1 94 ? -3.693 -2.828 -10.403 1.00 94.81 94 ASN A CA 1
ATOM 694 C C . ASN A 1 94 ? -4.693 -2.447 -9.304 1.00 94.81 94 ASN A C 1
ATOM 696 O O . ASN A 1 94 ? -5.158 -3.325 -8.588 1.00 94.81 94 ASN A O 1
ATOM 700 N N . PHE A 1 95 ? -5.017 -1.159 -9.155 1.00 96.25 95 PHE A N 1
ATOM 701 C CA . PHE A 1 95 ? -5.840 -0.631 -8.060 1.00 96.25 95 PHE A CA 1
ATOM 702 C C . PHE A 1 95 ? -6.966 0.310 -8.536 1.00 96.25 95 PHE A C 1
ATOM 704 O O . PHE A 1 95 ? -7.536 1.034 -7.724 1.00 96.25 95 PHE A O 1
ATOM 711 N N . ASP A 1 96 ? -7.300 0.324 -9.832 1.00 93.12 96 ASP A N 1
ATOM 712 C CA . ASP A 1 96 ? -8.458 1.052 -10.387 1.00 93.12 96 ASP A CA 1
ATOM 713 C C . ASP A 1 96 ? -9.787 0.302 -10.223 1.00 93.12 96 ASP A C 1
ATOM 715 O O . ASP A 1 96 ? -10.862 0.905 -10.277 1.00 93.12 96 ASP A O 1
ATOM 719 N N . ARG A 1 97 ? -9.730 -1.015 -10.012 1.00 95.19 97 ARG A N 1
ATOM 720 C CA . ARG A 1 97 ? -10.916 -1.847 -9.839 1.00 95.19 97 ARG A CA 1
ATOM 721 C C . ARG A 1 97 ? -11.432 -1.829 -8.402 1.00 95.19 97 ARG A C 1
ATOM 723 O O . ARG A 1 97 ? -10.708 -2.111 -7.447 1.00 95.19 97 ARG A O 1
ATOM 730 N N . ASP A 1 98 ? -12.734 -1.594 -8.268 1.00 94.81 98 ASP A N 1
ATOM 731 C CA . ASP A 1 98 ? -13.441 -1.545 -6.983 1.00 94.81 98 ASP A CA 1
ATOM 732 C C . ASP A 1 98 ? -13.351 -2.866 -6.194 1.00 94.81 98 ASP A C 1
ATOM 734 O O . ASP A 1 98 ? -13.211 -2.834 -4.973 1.00 94.81 98 ASP A O 1
ATOM 738 N N . ASP A 1 99 ? -13.333 -4.025 -6.860 1.00 96.81 99 ASP A N 1
ATOM 739 C CA . ASP A 1 99 ? -13.194 -5.318 -6.179 1.00 96.81 99 ASP A CA 1
ATOM 740 C C . ASP A 1 99 ? -11.820 -5.501 -5.518 1.00 96.81 99 ASP A C 1
ATOM 742 O O . ASP A 1 99 ? -11.740 -6.066 -4.427 1.00 96.81 99 ASP A O 1
ATOM 746 N N . VAL A 1 100 ? -10.753 -4.963 -6.119 1.00 97.19 100 VAL A N 1
ATOM 747 C CA . VAL A 1 100 ? -9.409 -4.974 -5.519 1.00 97.19 100 VAL A CA 1
ATOM 748 C C . VAL A 1 100 ? -9.366 -4.097 -4.270 1.00 97.19 100 VAL A C 1
ATOM 750 O O . VAL A 1 100 ? -8.858 -4.524 -3.236 1.00 97.19 100 VAL A O 1
ATOM 753 N N . ILE A 1 101 ? -9.933 -2.890 -4.335 1.00 97.75 101 ILE A N 1
ATOM 754 C CA . ILE A 1 101 ? -9.970 -1.974 -3.187 1.00 97.75 101 ILE A CA 1
ATOM 755 C C . ILE A 1 101 ? -10.825 -2.543 -2.049 1.00 97.75 101 ILE A C 1
ATOM 757 O O . ILE A 1 101 ? -10.431 -2.462 -0.888 1.00 97.75 101 ILE A O 1
ATOM 761 N N . ARG A 1 102 ? -11.961 -3.182 -2.355 1.00 97.00 102 ARG A N 1
ATOM 762 C CA . ARG A 1 102 ? -12.813 -3.831 -1.341 1.00 97.00 102 ARG A CA 1
ATOM 763 C C . ARG A 1 102 ? -12.150 -5.025 -0.659 1.00 97.00 102 ARG A C 1
ATOM 765 O O . ARG A 1 102 ? -12.502 -5.332 0.476 1.00 97.00 102 ARG A O 1
ATOM 772 N N . ALA A 1 103 ? -11.187 -5.672 -1.314 1.00 97.38 103 ALA A N 1
ATOM 773 C CA . ALA A 1 103 ? -10.367 -6.721 -0.711 1.00 97.38 103 ALA A CA 1
ATOM 774 C C . ALA A 1 103 ? -9.287 -6.179 0.251 1.00 97.38 103 ALA A C 1
ATOM 776 O O . ALA A 1 103 ? -8.531 -6.965 0.818 1.00 97.38 103 ALA A O 1
ATOM 777 N N . LEU A 1 104 ? -9.209 -4.856 0.446 1.00 97.62 104 LEU A N 1
ATOM 778 C CA . LEU A 1 104 ? -8.273 -4.172 1.342 1.00 97.62 104 LEU A CA 1
ATOM 779 C C . LEU A 1 104 ? -9.021 -3.352 2.417 1.00 97.62 104 LEU A C 1
ATOM 781 O O . LEU A 1 104 ? -8.930 -2.119 2.429 1.00 97.62 104 LEU A O 1
ATOM 785 N N . PRO A 1 105 ? -9.806 -4.002 3.296 1.00 97.44 105 PRO A N 1
ATOM 786 C CA . PRO A 1 105 ? -10.588 -3.308 4.307 1.00 97.44 105 PRO A CA 1
ATOM 787 C C . PRO A 1 105 ? -9.719 -2.745 5.438 1.00 97.44 105 PRO A C 1
ATOM 789 O O . PRO A 1 105 ? -8.625 -3.228 5.735 1.00 97.44 105 PRO A O 1
ATOM 792 N N . GLY A 1 106 ? -10.273 -1.754 6.134 1.00 96.94 106 GLY A N 1
ATOM 793 C CA . GLY A 1 106 ? -9.706 -1.214 7.362 1.00 96.94 106 GLY A CA 1
ATOM 794 C C . GLY A 1 106 ? -9.435 0.280 7.314 1.00 96.94 106 GLY A C 1
ATOM 795 O O . GLY A 1 106 ? -9.505 0.922 6.268 1.00 96.94 106 GLY A O 1
ATOM 796 N N . THR A 1 107 ? -9.125 0.837 8.484 1.00 97.94 107 THR A N 1
ATOM 797 C CA . THR A 1 107 ? -8.942 2.286 8.650 1.00 97.94 107 THR A CA 1
ATOM 798 C C . THR A 1 107 ? -7.492 2.736 8.516 1.00 97.94 107 THR A C 1
ATOM 800 O O . THR A 1 107 ? -7.200 3.932 8.575 1.00 97.94 107 THR A O 1
ATOM 803 N N . THR A 1 108 ? -6.570 1.784 8.361 1.00 98.12 108 THR A N 1
ATOM 804 C CA . THR A 1 108 ? -5.136 2.028 8.203 1.00 98.12 108 THR A CA 1
ATOM 805 C C . THR A 1 108 ? -4.603 1.222 7.030 1.00 98.12 108 THR A C 1
ATOM 807 O O . THR A 1 108 ? -4.885 0.031 6.916 1.00 98.12 108 THR A O 1
ATOM 810 N N . ALA A 1 109 ? -3.820 1.859 6.164 1.00 98.44 109 ALA A N 1
ATOM 811 C CA . ALA A 1 109 ? -3.174 1.206 5.037 1.00 98.44 109 ALA A CA 1
ATOM 812 C C . ALA A 1 109 ? -1.812 1.834 4.734 1.00 98.44 109 ALA A C 1
ATOM 814 O O . ALA A 1 109 ? -1.582 3.019 4.975 1.00 98.44 109 ALA A O 1
ATOM 815 N N . VAL A 1 110 ? -0.918 1.033 4.169 1.00 98.38 110 VAL A N 1
ATOM 816 C CA . VAL A 1 110 ? 0.379 1.452 3.642 1.00 98.38 110 VAL A CA 1
ATOM 817 C C . VAL A 1 110 ? 0.593 0.800 2.290 1.00 98.38 110 VAL A C 1
ATOM 819 O O . VAL A 1 110 ? 0.161 -0.327 2.051 1.00 98.38 110 VAL A O 1
ATOM 822 N N . GLY A 1 111 ? 1.271 1.496 1.395 1.00 97.81 111 GLY A N 1
ATOM 823 C CA . GLY A 1 111 ? 1.587 0.969 0.088 1.00 97.81 111 GLY A CA 1
ATOM 824 C C . GLY A 1 111 ? 2.942 1.426 -0.415 1.00 97.81 111 GLY A C 1
ATOM 825 O O . GLY A 1 111 ? 3.564 2.331 0.144 1.00 97.81 111 GLY A O 1
ATOM 826 N N . HIS A 1 112 ? 3.397 0.765 -1.471 1.00 97.38 112 HIS A N 1
ATOM 827 C CA . HIS A 1 112 ? 4.721 0.944 -2.040 1.00 97.38 112 HIS A CA 1
ATOM 828 C C . HIS A 1 112 ? 4.680 0.845 -3.569 1.00 97.38 112 HIS A C 1
ATOM 830 O O . HIS A 1 112 ? 4.024 -0.046 -4.108 1.00 97.38 112 HIS A O 1
ATOM 836 N N . VAL A 1 113 ? 5.434 1.702 -4.262 1.00 95.00 113 VAL A N 1
ATOM 837 C CA . VAL A 1 113 ? 5.756 1.569 -5.694 1.00 95.00 113 VAL A CA 1
ATOM 838 C C . VAL A 1 113 ? 7.228 1.227 -5.854 1.00 95.00 113 VAL A C 1
ATOM 840 O O . VAL A 1 113 ? 8.094 1.883 -5.278 1.00 95.00 113 VAL A O 1
ATOM 843 N N . ARG A 1 114 ? 7.511 0.165 -6.609 1.00 90.12 114 ARG A N 1
ATOM 844 C CA . ARG A 1 114 ? 8.858 -0.376 -6.798 1.00 90.12 114 ARG A CA 1
ATOM 845 C C . ARG A 1 114 ? 9.444 0.075 -8.132 1.00 90.12 114 ARG A C 1
ATOM 847 O O . ARG A 1 114 ? 8.819 -0.086 -9.180 1.00 90.12 114 ARG A O 1
ATOM 854 N N . TYR A 1 115 ? 10.674 0.566 -8.078 1.00 81.56 115 TYR A N 1
ATOM 855 C CA . TYR A 1 115 ? 11.595 0.635 -9.211 1.00 81.56 115 TYR A CA 1
ATOM 856 C C . TYR A 1 115 ? 12.559 -0.567 -9.146 1.00 81.56 115 TYR A C 1
ATOM 858 O O . TYR A 1 115 ? 12.854 -1.028 -8.037 1.00 81.56 115 TYR A O 1
ATOM 866 N N . SER A 1 116 ? 13.037 -1.132 -10.264 1.00 65.75 116 SER A N 1
ATOM 867 C CA . SER A 1 116 ? 14.006 -2.238 -10.195 1.00 65.75 116 SER A CA 1
ATOM 868 C C . SER A 1 116 ? 15.324 -1.657 -9.780 1.00 65.75 116 SER A C 1
ATOM 870 O O . SER A 1 116 ? 16.031 -1.006 -10.542 1.00 65.75 116 SER A O 1
ATOM 872 N N . THR A 1 117 ? 15.698 -2.004 -8.566 1.00 61.62 117 THR A N 1
ATOM 873 C CA . THR A 1 117 ? 17.096 -2.200 -8.249 1.00 61.62 117 THR A CA 1
ATOM 874 C C . THR A 1 117 ? 17.595 -3.473 -8.935 1.00 61.62 117 THR A C 1
ATOM 876 O O . THR A 1 117 ? 16.813 -4.309 -9.398 1.00 61.62 117 THR A O 1
ATOM 879 N N . THR A 1 118 ? 18.913 -3.626 -9.011 1.00 57.56 118 THR A N 1
ATOM 880 C CA . THR A 1 118 ? 19.585 -4.828 -9.513 1.00 57.56 118 THR A CA 1
ATOM 881 C C . THR A 1 118 ? 18.954 -6.105 -8.948 1.00 57.56 118 THR A C 1
ATOM 883 O O . THR A 1 118 ? 18.977 -6.354 -7.744 1.00 57.56 118 THR A O 1
ATOM 886 N N . GLY A 1 119 ? 18.383 -6.926 -9.829 1.00 62.38 119 GLY A N 1
ATOM 887 C CA . GLY A 1 119 ? 17.690 -8.157 -9.465 1.00 62.38 119 GLY A CA 1
ATOM 888 C C . GLY A 1 119 ? 16.543 -8.477 -10.419 1.00 62.38 119 GLY A C 1
ATOM 889 O O . GLY A 1 119 ? 16.204 -7.697 -11.303 1.00 62.38 119 GLY A O 1
ATOM 890 N N . GLU A 1 120 ? 15.947 -9.654 -10.246 1.00 66.31 120 GLU A N 1
ATOM 891 C CA . GLU A 1 120 ? 14.782 -10.075 -11.022 1.00 66.31 120 GLU A CA 1
ATOM 892 C C . GLU A 1 120 ? 13.515 -9.335 -10.565 1.00 66.31 120 GLU A C 1
ATOM 894 O O . GLU A 1 120 ? 13.202 -9.241 -9.369 1.00 66.31 120 GLU A O 1
ATOM 899 N N . THR A 1 121 ? 12.744 -8.863 -11.538 1.00 68.69 121 THR A N 1
ATOM 900 C CA . THR A 1 121 ? 11.403 -8.301 -11.374 1.00 68.69 121 THR A CA 1
ATOM 901 C C . THR A 1 121 ? 10.415 -9.430 -11.050 1.00 68.69 121 THR A C 1
ATOM 903 O O . THR A 1 121 ? 9.742 -9.968 -11.923 1.00 68.69 121 THR A O 1
ATOM 906 N N . ALA A 1 122 ? 10.360 -9.832 -9.779 1.00 77.25 122 ALA A N 1
ATOM 907 C CA . ALA A 1 122 ? 9.541 -10.946 -9.305 1.00 77.25 122 ALA A CA 1
ATOM 908 C C . ALA A 1 122 ? 8.539 -10.503 -8.235 1.00 77.25 122 ALA A C 1
ATOM 910 O O . ALA A 1 122 ? 8.869 -9.706 -7.357 1.00 77.25 122 ALA A O 1
ATOM 911 N N . LEU A 1 123 ? 7.343 -11.105 -8.241 1.00 80.50 123 LEU A N 1
ATOM 912 C CA . LEU A 1 123 ? 6.270 -10.787 -7.289 1.00 80.50 123 LEU A CA 1
ATOM 913 C C . LEU A 1 123 ? 6.712 -10.932 -5.820 1.00 80.50 123 LEU A C 1
ATOM 915 O O . LEU A 1 123 ? 6.292 -10.163 -4.960 1.00 80.50 123 LEU A O 1
ATOM 919 N N . ARG A 1 124 ? 7.621 -11.876 -5.534 1.00 81.75 124 ARG A N 1
ATOM 920 C CA . ARG A 1 124 ? 8.209 -12.086 -4.197 1.00 81.75 124 ARG A CA 1
ATOM 921 C C . ARG A 1 124 ? 8.940 -10.851 -3.648 1.00 81.75 124 ARG A C 1
ATOM 923 O O . ARG A 1 124 ? 9.052 -10.711 -2.437 1.00 81.75 124 ARG A O 1
ATOM 930 N N . ASN A 1 125 ? 9.412 -9.973 -4.533 1.00 82.25 125 ASN A N 1
ATOM 931 C CA . ASN A 1 125 ? 10.146 -8.753 -4.198 1.00 82.25 125 ASN A CA 1
ATOM 932 C C . ASN A 1 125 ? 9.218 -7.531 -4.068 1.00 82.25 125 ASN A C 1
ATOM 934 O O . ASN A 1 125 ? 9.693 -6.433 -3.777 1.00 82.25 125 ASN A O 1
ATOM 938 N N . VAL A 1 126 ? 7.911 -7.691 -4.306 1.00 86.69 126 VAL A N 1
ATOM 939 C CA . VAL A 1 126 ? 6.936 -6.601 -4.204 1.00 86.69 126 VAL A CA 1
ATOM 940 C C . VAL A 1 126 ? 6.577 -6.377 -2.739 1.00 86.69 126 VAL A C 1
ATOM 942 O O . VAL A 1 126 ? 6.152 -7.293 -2.029 1.00 86.69 126 VAL A O 1
ATOM 945 N N . GLN A 1 127 ? 6.772 -5.135 -2.309 1.00 92.25 127 GLN A N 1
ATOM 946 C CA . GLN A 1 127 ? 6.429 -4.614 -0.989 1.00 92.25 127 GLN A CA 1
ATOM 947 C C . GLN A 1 127 ? 4.981 -4.081 -0.988 1.00 92.25 127 GLN A C 1
ATOM 949 O O . GLN A 1 127 ? 4.475 -3.749 -2.061 1.00 92.25 127 GLN A O 1
ATOM 954 N N . PRO A 1 128 ? 4.321 -3.938 0.175 1.00 92.81 128 PRO A N 1
ATOM 955 C CA . PRO A 1 128 ? 4.792 -4.316 1.511 1.00 92.81 128 PRO A CA 1
ATOM 956 C C . PRO A 1 128 ? 4.800 -5.834 1.743 1.00 92.81 128 PRO A C 1
ATOM 958 O O . PRO A 1 128 ? 3.929 -6.560 1.264 1.00 92.81 128 PRO A O 1
ATOM 961 N N . LEU A 1 129 ? 5.785 -6.322 2.499 1.00 86.38 129 LEU A N 1
ATOM 962 C CA . LEU A 1 129 ? 5.754 -7.672 3.064 1.00 86.38 129 LEU A CA 1
ATOM 963 C C . LEU A 1 129 ? 4.993 -7.643 4.395 1.00 86.38 129 LEU A C 1
ATOM 965 O O . LEU A 1 129 ? 5.302 -6.833 5.266 1.00 86.38 129 LEU A O 1
ATOM 969 N N . CYS A 1 130 ? 4.026 -8.541 4.569 1.00 78.50 130 CYS A N 1
ATOM 970 C CA . CYS A 1 130 ? 3.301 -8.713 5.826 1.00 78.50 130 CYS A CA 1
ATOM 971 C C . CYS A 1 130 ? 3.573 -10.105 6.411 1.00 78.50 130 CYS A C 1
ATOM 973 O O . CYS A 1 130 ? 3.542 -11.103 5.689 1.00 78.50 130 CYS A O 1
ATOM 975 N N . ALA A 1 131 ? 3.809 -10.175 7.721 1.00 74.38 131 ALA A N 1
ATOM 976 C CA . ALA A 1 131 ? 3.807 -11.426 8.468 1.00 74.38 131 ALA A CA 1
ATOM 977 C C . ALA A 1 131 ? 2.441 -11.563 9.149 1.00 74.38 131 ALA A C 1
ATOM 979 O O . ALA A 1 131 ? 2.090 -10.744 9.995 1.00 74.38 131 ALA A O 1
ATOM 980 N N . ALA A 1 132 ? 1.658 -12.566 8.758 1.00 61.47 132 ALA A N 1
ATOM 981 C CA . ALA A 1 132 ? 0.510 -12.975 9.554 1.00 61.47 132 ALA A CA 1
ATOM 982 C C . ALA A 1 132 ? 1.040 -13.844 10.702 1.00 61.47 132 ALA A C 1
ATOM 984 O O . ALA A 1 132 ? 1.823 -14.764 10.455 1.00 61.47 132 ALA A O 1
ATOM 985 N N . ASN A 1 133 ? 0.679 -13.520 11.946 1.00 50.75 133 ASN A N 1
ATOM 986 C CA . ASN A 1 133 ? 1.016 -14.370 13.086 1.00 50.75 133 ASN A CA 1
ATOM 987 C C . ASN A 1 133 ? 0.400 -15.760 12.859 1.00 50.75 133 ASN A C 1
ATOM 989 O O . ASN A 1 133 ? -0.773 -15.855 12.493 1.00 50.75 133 ASN A O 1
ATOM 993 N N . TRP A 1 134 ? 1.227 -16.793 13.025 1.00 44.47 134 TRP A N 1
ATOM 994 C CA . TRP A 1 134 ? 0.834 -18.203 12.990 1.00 44.47 134 TRP A CA 1
ATOM 995 C C . TRP A 1 134 ? -0.042 -18.564 14.188 1.00 44.47 134 TRP A C 1
ATOM 997 O O . TRP A 1 134 ? 0.236 -18.032 15.290 1.00 44.47 134 TRP A O 1
#

Secondary structure (DSSP, 8-state):
-----------------PPPP-----TT---STT------PPEEEEEES-TTHHHHHHHHHHHTGGG-SSEEEEEEE-SS-EEEEEEES-HHHHHSSHHHHHTS-SSEEEEEEE---SS---GGGPSPP-----

Organism: NCBI:txid2018661

Radius of gyration: 27.62 Å; Cα contacts (8 Å, |Δi|>4): 236; chains: 1; bounding box: 99×38×44 Å

Solvent-accessible surface area (backbone atoms only — not comparable to full-atom values): 8340 Å² total; per-residue (Å²): 136,83,90,82,90,80,83,90,83,78,90,79,74,82,80,80,75,74,77,76,80,78,85,71,89,56,83,81,65,78,84,46,102,81,43,81,63,97,67,96,50,61,30,75,34,70,34,68,86,29,89,54,10,39,59,52,23,47,53,48,40,48,75,35,36,91,31,14,59,54,20,27,13,39,34,13,33,58,87,84,54,79,29,73,53,72,46,75,34,46,48,67,84,67,57,68,48,67,71,57,45,66,62,25,50,29,32,28,16,40,27,28,24,34,49,88,61,98,71,81,97,44,77,90,74,48,39,64,85,82,83,78,85,130

Foldseek 3Di:
DDDDDDDDDDDDDDPPDDPDPPPDPDLPDPPDPPRPHDDLAKDKDKFAQAQQGLVVQLVVVLVVCSSAFFKKKKWADAPQDIFIDIDTGTSCVRPVDPVNSVSHGHRIMMMIHDHDDPDDSDRVPHDDDDDDDD